Protein AF-A0A354TLU5-F1 (afdb_monomer)

Radius of gyration: 13.96 Å; Cα contacts (8 Å, |Δi|>4): 279; chains: 1; bounding box: 37×28×37 Å

Mean predicted aligned error: 3.81 Å

Solvent-accessible surface area (backbone atoms only — not comparable to full-atom values): 6042 Å² total; per-residue (Å²): 123,53,45,31,26,26,64,89,59,75,46,55,40,31,42,37,34,44,73,76,38,90,97,52,32,35,37,38,37,40,37,42,96,88,44,57,30,45,27,46,35,32,64,39,88,87,79,66,48,35,35,39,45,30,44,36,82,77,60,28,35,38,41,39,40,49,42,73,81,43,87,72,33,40,32,35,50,35,35,35,32,43,66,88,66,54,72,48,80,44,48,37,35,44,27,73,48,76,92,65,25,35,41,41,34,43,82,96,45,76,42,56,26,35,62,110

Foldseek 3Di:
DAKKAFPVVRRLWIWGWDDPDVQAWIWIWTHHPQGIKIKIWGQDPPPRWTKIWIAGPLGKIWIFTWDQVPPQGIKTWTWIADSVRDIDIKIWGWGADPPQW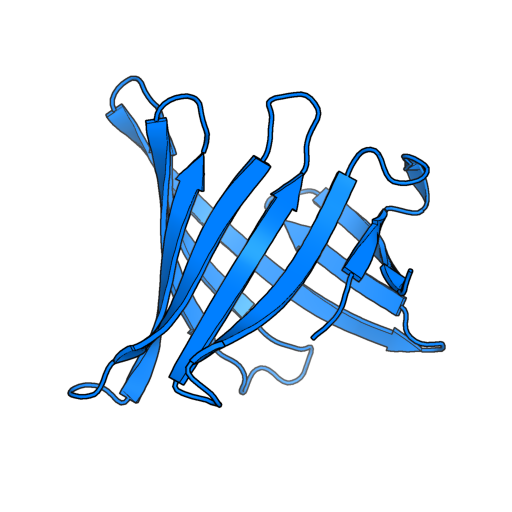TFIDIDPDTTIIHGD

Nearest PDB structures (foldseek):
  7sfp-assembly1_A  TM=7.696E-01  e=6.663E-02  Streptomyces ossamyceticus
  1yqf-assembly1_B  TM=5.456E-01  e=2.861E+00  Leishmania major

Sequence (116 aa):
LGDWVDVSTRGEFQVSLSWKIKNQLLEMSFSEQAGATIASININPSSGEIVHAGINPIGASITGTWDFAVEEGPKFDGKFISPEGVEGKLSIQMVPQENDALLFKIAQSNISMIRK

Structure (mmCIF, N/CA/C/O backbone):
data_AF-A0A354TLU5-F1
#
_entry.id   AF-A0A354TLU5-F1
#
loop_
_atom_site.group_PDB
_atom_site.id
_atom_site.type_symbol
_atom_site.label_atom_id
_atom_site.label_alt_id
_atom_site.label_comp_id
_atom_site.label_asym_id
_atom_site.label_entity_id
_atom_site.label_seq_id
_atom_site.pdbx_PDB_ins_code
_atom_site.Cartn_x
_atom_site.Cartn_y
_atom_site.Cartn_z
_atom_site.occupancy
_atom_site.B_iso_or_equiv
_atom_site.auth_seq_id
_atom_site.auth_comp_id
_atom_site.auth_asym_id
_atom_site.auth_atom_id
_atom_site.pdbx_PDB_model_num
ATOM 1 N N . LEU A 1 1 ? -6.142 -8.222 3.853 1.00 86.81 1 LEU A N 1
ATOM 2 C CA . LEU A 1 1 ? -5.130 -9.306 3.902 1.00 86.81 1 LEU A CA 1
ATOM 3 C C . LEU A 1 1 ? -5.389 -10.289 2.785 1.00 86.81 1 LEU A C 1
ATOM 5 O O . LEU A 1 1 ? -6.559 -10.535 2.498 1.00 86.81 1 LEU A O 1
ATOM 9 N N . GLY A 1 2 ? -4.336 -10.865 2.225 1.00 90.75 2 GLY A N 1
ATOM 10 C CA . GLY A 1 2 ? -4.403 -11.784 1.094 1.00 90.75 2 GLY A CA 1
ATOM 11 C C . GLY A 1 2 ? -3.811 -11.179 -0.168 1.00 90.75 2 GLY A C 1
ATOM 12 O O . GLY A 1 2 ? -3.312 -10.047 -0.145 1.00 90.75 2 GLY A O 1
ATOM 13 N N . ASP A 1 3 ? -3.903 -11.957 -1.236 1.00 92.69 3 ASP A N 1
ATOM 14 C CA . ASP A 1 3 ? -3.264 -11.675 -2.510 1.00 92.69 3 ASP A CA 1
ATOM 15 C C . ASP A 1 3 ? -4.310 -11.199 -3.514 1.00 92.69 3 ASP A C 1
ATOM 17 O O . ASP A 1 3 ? -5.422 -11.726 -3.595 1.00 92.69 3 ASP A O 1
ATOM 21 N N . TRP A 1 4 ? -3.938 -10.179 -4.269 1.00 93.00 4 TRP A N 1
ATOM 22 C CA . TRP A 1 4 ? -4.784 -9.504 -5.235 1.00 93.00 4 TRP A CA 1
ATOM 23 C C . TRP A 1 4 ? -4.040 -9.454 -6.556 1.00 93.00 4 TRP A C 1
ATOM 25 O O . TRP A 1 4 ? -2.863 -9.092 -6.592 1.00 93.00 4 TRP A O 1
ATOM 35 N N . VAL A 1 5 ? -4.726 -9.789 -7.640 1.00 92.75 5 VAL A N 1
ATOM 36 C CA . VAL A 1 5 ? -4.150 -9.818 -8.985 1.00 92.75 5 VAL A CA 1
ATOM 37 C C . VAL A 1 5 ? -4.918 -8.883 -9.897 1.00 92.75 5 VAL A C 1
ATOM 39 O O . VAL A 1 5 ? -6.148 -8.832 -9.855 1.00 92.75 5 VAL A O 1
ATOM 42 N N . ASP A 1 6 ? -4.192 -8.146 -10.725 1.00 91.50 6 ASP A N 1
ATOM 43 C CA . ASP A 1 6 ? -4.801 -7.338 -11.772 1.00 91.50 6 ASP A CA 1
ATOM 44 C C . ASP A 1 6 ? -5.405 -8.243 -12.851 1.00 91.50 6 ASP A C 1
ATOM 46 O O . ASP A 1 6 ? -4.744 -9.122 -13.420 1.00 91.50 6 ASP A O 1
ATOM 50 N N . VAL A 1 7 ? -6.682 -8.003 -13.139 1.00 87.38 7 VAL A N 1
ATOM 51 C CA . VAL A 1 7 ? -7.456 -8.741 -14.139 1.00 87.38 7 VAL A CA 1
ATOM 52 C C . VAL A 1 7 ? -6.891 -8.520 -15.542 1.00 87.38 7 VAL A C 1
ATOM 54 O O . VAL A 1 7 ? -6.866 -9.450 -16.352 1.00 87.38 7 VAL A O 1
ATOM 57 N N . SER A 1 8 ? -6.431 -7.303 -15.838 1.00 86.62 8 SER A N 1
ATOM 58 C CA . SER A 1 8 ? -6.011 -6.906 -17.184 1.00 86.62 8 SER A CA 1
ATOM 59 C C . SER A 1 8 ? -4.676 -7.529 -17.587 1.00 86.62 8 SER A C 1
ATOM 61 O O . SER A 1 8 ? -4.507 -7.944 -18.734 1.00 86.62 8 SER A O 1
ATOM 63 N N . THR A 1 9 ? -3.766 -7.687 -16.626 1.00 83.62 9 THR A N 1
ATOM 64 C CA . THR A 1 9 ? -2.445 -8.287 -16.838 1.00 83.62 9 THR A CA 1
ATOM 65 C C . THR A 1 9 ? -2.381 -9.769 -16.477 1.00 83.62 9 THR A C 1
ATOM 67 O O . THR A 1 9 ? -1.309 -10.363 -16.513 1.00 83.62 9 THR A O 1
ATOM 70 N N . ARG A 1 10 ? -3.512 -10.402 -16.125 1.00 77.50 10 ARG A N 1
ATOM 71 C CA . ARG A 1 10 ? -3.569 -11.816 -15.695 1.00 77.50 10 ARG A CA 1
ATOM 72 C C . ARG A 1 10 ? -2.569 -12.135 -14.572 1.00 77.50 10 ARG A C 1
ATOM 74 O O . ARG A 1 10 ? -2.032 -13.241 -14.508 1.00 77.50 10 ARG A O 1
ATOM 81 N N . GLY A 1 11 ? -2.339 -11.167 -13.684 1.00 76.12 11 GLY A N 1
ATOM 82 C CA . GLY A 1 11 ? -1.430 -11.297 -12.550 1.00 76.12 11 GLY A CA 1
ATOM 83 C C . GLY A 1 11 ? 0.035 -10.948 -12.814 1.00 76.12 11 GLY A C 1
ATOM 84 O O . GLY A 1 11 ? 0.865 -11.328 -11.993 1.00 76.12 11 GLY A O 1
ATOM 85 N N . GLU A 1 12 ? 0.400 -10.228 -13.882 1.00 82.69 12 GLU A N 1
ATOM 86 C CA . GLU A 1 12 ? 1.738 -9.600 -13.915 1.00 82.69 12 GLU A CA 1
ATOM 87 C C . GLU A 1 12 ? 1.866 -8.512 -12.843 1.00 82.69 12 GLU A C 1
ATOM 89 O O . GLU A 1 12 ? 2.929 -8.379 -12.240 1.00 82.69 12 GLU A O 1
ATOM 94 N N . PHE A 1 13 ? 0.776 -7.789 -12.562 1.00 87.50 13 PHE A N 1
ATOM 95 C CA . PHE A 1 13 ? 0.676 -6.919 -11.395 1.00 87.50 13 PHE A CA 1
ATOM 96 C C . PHE A 1 13 ? -0.055 -7.632 -10.252 1.00 87.50 13 PHE A C 1
ATOM 98 O O . PHE A 1 13 ? -1.200 -8.078 -10.400 1.00 87.50 13 PHE A O 1
ATOM 105 N N . GLN A 1 14 ? 0.610 -7.740 -9.100 1.00 90.94 14 GLN A N 1
ATOM 106 C CA . GLN A 1 14 ? 0.045 -8.359 -7.899 1.00 90.94 14 GLN A CA 1
ATOM 107 C C . GLN A 1 14 ? 0.326 -7.519 -6.661 1.00 90.94 14 GLN A C 1
ATOM 109 O O . GLN A 1 14 ? 1.417 -6.972 -6.497 1.00 90.94 14 GLN A O 1
ATOM 114 N N . VAL A 1 15 ? -0.645 -7.492 -5.754 1.00 91.44 15 VAL A N 1
ATOM 115 C CA . VAL A 1 15 ? -0.528 -6.878 -4.433 1.00 91.44 15 VAL A CA 1
ATOM 116 C C . VAL A 1 15 ? -0.786 -7.942 -3.381 1.00 91.44 15 VAL A C 1
ATOM 118 O O . VAL A 1 15 ? -1.847 -8.558 -3.381 1.00 91.44 15 VAL A O 1
ATOM 121 N N . SER A 1 16 ? 0.150 -8.137 -2.456 1.00 93.12 16 SER A N 1
ATOM 122 C CA . SER A 1 16 ? -0.034 -9.060 -1.326 1.00 93.12 16 SER A CA 1
ATOM 123 C C . SER A 1 16 ? 0.016 -8.301 -0.007 1.00 93.12 16 SER A C 1
ATOM 125 O O . SER A 1 16 ? 0.858 -7.425 0.183 1.00 93.12 16 SER A O 1
ATOM 127 N N . LEU A 1 17 ? -0.888 -8.634 0.916 1.00 93.06 17 LEU A N 1
ATOM 128 C CA . LEU A 1 17 ? -0.996 -8.000 2.235 1.00 93.06 17 LEU A CA 1
ATOM 129 C C . LEU A 1 17 ? -0.978 -9.061 3.334 1.00 93.06 17 LEU A C 1
ATOM 131 O O . LEU A 1 17 ? -1.944 -9.820 3.471 1.00 93.06 17 LEU A O 1
ATOM 135 N N . SER A 1 18 ? 0.075 -9.079 4.151 1.00 94.06 18 SER A N 1
ATOM 136 C CA . SER A 1 18 ? 0.313 -10.131 5.148 1.00 94.06 18 SER A CA 1
ATOM 137 C C . SER A 1 18 ? 0.782 -9.583 6.494 1.00 94.06 18 SER A C 1
ATOM 139 O O . SER A 1 18 ? 1.761 -8.846 6.568 1.00 94.06 18 SER A O 1
ATOM 141 N N . TRP A 1 19 ? 0.128 -9.982 7.589 1.00 94.44 19 TRP A N 1
ATOM 142 C CA . TRP A 1 19 ? 0.634 -9.683 8.933 1.00 94.44 19 TRP A CA 1
ATOM 143 C C . TRP A 1 19 ? 1.954 -10.417 9.174 1.00 94.44 19 TRP A C 1
ATOM 145 O O . TRP A 1 19 ? 2.012 -11.640 9.054 1.00 94.44 19 TRP A O 1
ATOM 155 N N . LYS A 1 20 ? 2.995 -9.685 9.573 1.00 92.62 20 LYS A N 1
ATOM 156 C CA . LYS A 1 20 ? 4.270 -10.264 10.031 1.00 92.62 20 LYS A CA 1
ATOM 157 C C . LYS A 1 20 ? 4.374 -10.280 11.545 1.00 92.62 20 LYS A C 1
ATOM 159 O O . LYS A 1 20 ? 4.841 -11.255 12.123 1.00 92.62 20 LYS A O 1
ATOM 164 N N . ILE A 1 21 ? 3.871 -9.228 12.186 1.00 88.56 21 ILE A N 1
ATOM 165 C CA . ILE A 1 21 ? 3.716 -9.146 13.638 1.00 88.56 21 ILE A CA 1
ATOM 166 C C . ILE A 1 21 ? 2.243 -8.859 13.895 1.00 88.56 21 ILE A C 1
ATOM 168 O O . ILE A 1 21 ? 1.717 -7.860 13.405 1.00 88.56 21 ILE A O 1
ATOM 172 N N . LYS A 1 22 ? 1.570 -9.770 14.608 1.00 86.81 22 LYS A N 1
ATOM 173 C CA . LYS A 1 22 ? 0.110 -9.778 14.798 1.00 86.81 22 LYS A CA 1
ATOM 174 C C . LYS A 1 22 ? -0.415 -8.382 15.160 1.00 86.81 22 LYS A C 1
ATOM 176 O O . LYS A 1 22 ? -0.129 -7.891 16.246 1.00 86.81 22 LYS A O 1
ATOM 181 N N . ASN A 1 23 ? -1.186 -7.779 14.251 1.00 81.19 23 ASN A N 1
ATOM 182 C CA . ASN A 1 23 ? -1.814 -6.455 14.373 1.00 81.19 23 ASN A CA 1
ATOM 183 C C . ASN A 1 23 ? -0.858 -5.267 14.594 1.00 81.19 23 ASN A C 1
ATOM 185 O O . ASN A 1 23 ? -1.311 -4.184 14.950 1.00 81.19 23 ASN A O 1
ATOM 189 N N . GLN A 1 24 ? 0.448 -5.453 14.406 1.00 85.44 24 GLN A N 1
ATOM 190 C CA . GLN A 1 24 ? 1.457 -4.412 14.632 1.00 85.44 24 GLN A CA 1
ATOM 191 C C . GLN A 1 24 ? 2.219 -4.060 13.360 1.00 85.44 24 GLN A C 1
ATOM 193 O O . GLN A 1 24 ? 2.525 -2.893 13.134 1.00 85.44 24 GLN A O 1
ATOM 198 N N . LEU A 1 25 ? 2.514 -5.064 12.532 1.00 91.00 25 LEU A N 1
ATOM 199 C CA . LEU A 1 25 ? 3.253 -4.883 11.292 1.00 91.00 25 LEU A CA 1
ATOM 200 C C . LEU A 1 25 ? 2.588 -5.661 10.170 1.00 91.00 25 LEU A C 1
ATOM 202 O O . LEU A 1 25 ? 2.600 -6.900 10.158 1.00 91.00 25 LEU A O 1
ATOM 206 N N . LEU A 1 26 ? 2.044 -4.913 9.224 1.00 95.06 26 LEU A N 1
ATOM 207 C CA . LEU A 1 26 ? 1.546 -5.417 7.961 1.00 95.06 26 LEU A CA 1
ATOM 208 C C . LEU A 1 26 ? 2.643 -5.238 6.911 1.00 95.06 26 LEU A C 1
ATOM 210 O O . LEU A 1 26 ? 3.132 -4.133 6.702 1.00 95.06 26 LEU A O 1
ATOM 214 N N . GLU A 1 27 ? 3.035 -6.322 6.255 1.00 95.81 27 GLU A N 1
ATOM 215 C CA . GLU A 1 27 ? 3.848 -6.247 5.046 1.00 95.81 27 GLU A CA 1
ATOM 216 C C . GLU A 1 27 ? 2.923 -6.116 3.840 1.00 95.81 27 GLU A C 1
ATOM 218 O O . GLU A 1 27 ? 1.932 -6.847 3.715 1.00 95.81 27 GLU A O 1
ATOM 223 N N . MET A 1 28 ? 3.273 -5.193 2.958 1.00 93.19 28 MET A N 1
ATOM 224 C CA . MET A 1 28 ? 2.701 -5.058 1.633 1.00 93.19 28 MET A CA 1
ATOM 225 C C . MET A 1 28 ? 3.785 -5.367 0.606 1.00 93.19 28 MET A C 1
ATOM 227 O O . MET A 1 28 ? 4.884 -4.823 0.694 1.00 93.19 28 MET A O 1
ATOM 231 N N . SER A 1 29 ? 3.480 -6.209 -0.376 1.00 91.94 29 SER A N 1
ATOM 232 C CA . SER A 1 29 ? 4.350 -6.407 -1.534 1.00 91.94 29 SER A CA 1
ATOM 233 C C . SER A 1 29 ? 3.630 -6.055 -2.828 1.00 91.94 29 SER A C 1
ATOM 235 O O . SER A 1 29 ? 2.461 -6.401 -3.011 1.00 91.94 29 SER A O 1
ATOM 237 N N . PHE A 1 30 ? 4.342 -5.368 -3.718 1.00 87.00 30 PHE A N 1
ATOM 238 C CA . PHE A 1 30 ? 3.932 -5.111 -5.096 1.00 87.00 30 PHE A CA 1
ATOM 239 C C . PHE A 1 30 ? 4.848 -5.908 -6.001 1.00 87.00 30 PHE A C 1
ATOM 241 O O . PHE A 1 30 ? 6.058 -5.715 -5.936 1.00 87.00 30 PHE A O 1
ATOM 248 N N . SER A 1 31 ? 4.302 -6.796 -6.820 1.00 84.25 31 SER A N 1
ATOM 249 C CA . SER A 1 31 ? 5.083 -7.469 -7.859 1.00 84.25 31 SER A CA 1
ATOM 250 C C . SER A 1 31 ? 4.774 -6.841 -9.206 1.00 84.25 31 SER A C 1
ATOM 252 O O . SER A 1 31 ? 3.609 -6.755 -9.589 1.00 84.25 31 SER A O 1
ATOM 254 N N . GLU A 1 32 ? 5.830 -6.416 -9.893 1.00 76.06 32 GLU A N 1
ATOM 255 C CA . GLU A 1 32 ? 5.814 -5.868 -11.248 1.00 76.06 32 GLU A CA 1
ATOM 256 C C . GLU A 1 32 ? 6.931 -6.538 -12.066 1.00 76.06 32 GLU A C 1
ATOM 258 O O . GLU A 1 32 ? 7.790 -7.225 -11.504 1.00 76.06 32 GLU A O 1
ATOM 263 N N . GLN A 1 33 ? 6.995 -6.300 -13.382 1.00 67.75 33 GLN A N 1
ATOM 264 C CA . GLN A 1 33 ? 8.079 -6.839 -14.225 1.00 67.75 33 GLN A CA 1
ATOM 265 C C . GLN A 1 33 ? 9.486 -6.435 -13.740 1.00 67.75 33 GLN A C 1
ATOM 267 O O . GLN A 1 33 ? 10.443 -7.180 -13.937 1.00 67.75 33 GLN A O 1
ATOM 272 N N . ALA A 1 34 ? 9.614 -5.285 -13.070 1.00 65.25 34 ALA A N 1
ATOM 273 C CA . ALA A 1 34 ? 10.873 -4.789 -12.510 1.00 65.25 34 ALA A CA 1
ATOM 274 C C . ALA A 1 34 ? 11.289 -5.467 -11.184 1.00 65.25 34 ALA A C 1
ATOM 276 O O . ALA A 1 34 ? 12.347 -5.152 -10.635 1.00 65.25 34 ALA A O 1
ATOM 277 N N . GLY A 1 35 ? 10.481 -6.397 -10.666 1.00 76.75 35 GLY A N 1
ATOM 278 C CA . GLY A 1 35 ? 10.693 -7.081 -9.394 1.00 76.75 35 GLY A CA 1
ATOM 279 C C . GLY A 1 35 ? 9.728 -6.624 -8.300 1.00 76.75 35 GLY A C 1
ATOM 280 O O . GLY A 1 35 ? 8.825 -5.821 -8.530 1.00 76.75 35 GLY A O 1
ATOM 281 N N . ALA A 1 36 ? 9.896 -7.182 -7.099 1.00 84.12 36 ALA A N 1
ATOM 282 C CA . ALA A 1 36 ? 8.970 -6.950 -6.000 1.00 84.12 36 ALA A CA 1
ATOM 283 C C . ALA A 1 36 ? 9.390 -5.757 -5.127 1.00 84.12 36 ALA A C 1
ATOM 285 O O . ALA A 1 36 ? 10.465 -5.772 -4.527 1.00 84.12 36 ALA A O 1
ATOM 286 N N . THR A 1 37 ? 8.522 -4.755 -5.004 1.00 88.81 37 THR A N 1
ATOM 287 C CA . THR A 1 37 ? 8.615 -3.736 -3.950 1.00 88.81 37 THR A CA 1
ATOM 288 C C . THR A 1 37 ? 8.080 -4.325 -2.656 1.00 88.81 37 THR A C 1
ATOM 290 O O . THR A 1 37 ? 7.009 -4.933 -2.656 1.00 88.81 37 THR A O 1
ATOM 293 N N . ILE A 1 38 ? 8.793 -4.126 -1.549 1.00 93.31 38 ILE A N 1
ATOM 294 C CA . ILE A 1 38 ? 8.353 -4.543 -0.213 1.00 93.31 38 ILE A CA 1
ATOM 295 C C . ILE A 1 38 ? 8.176 -3.296 0.642 1.00 93.31 38 ILE A C 1
ATOM 297 O O . ILE A 1 38 ? 9.025 -2.404 0.635 1.00 93.31 38 ILE A O 1
ATOM 301 N N . ALA A 1 39 ? 7.080 -3.249 1.391 1.00 95.00 39 ALA A N 1
ATOM 302 C CA . ALA A 1 39 ? 6.757 -2.165 2.296 1.00 95.00 39 ALA A CA 1
ATOM 303 C C . ALA A 1 39 ? 6.272 -2.667 3.656 1.00 95.00 39 ALA A C 1
ATOM 305 O O . ALA A 1 39 ? 5.536 -3.649 3.761 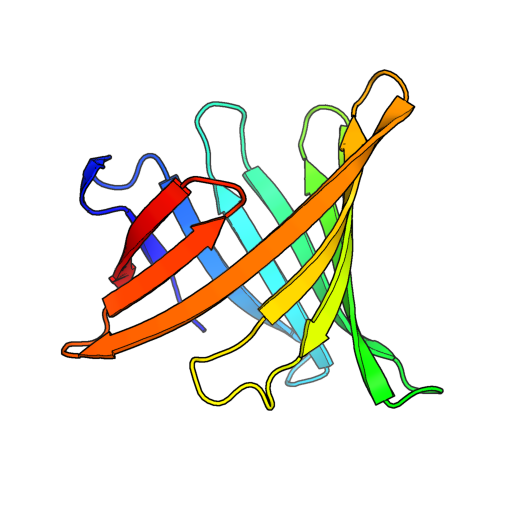1.00 95.00 39 ALA A O 1
ATOM 306 N N . SER A 1 40 ? 6.652 -1.942 4.701 1.00 96.88 40 SER A N 1
ATOM 307 C CA . SER A 1 40 ? 6.095 -2.048 6.043 1.00 96.88 40 SER A CA 1
ATOM 308 C C . SER A 1 40 ? 5.000 -1.011 6.245 1.00 96.88 40 SER A C 1
ATOM 310 O O . SER A 1 40 ? 5.203 0.169 5.952 1.00 96.88 40 SER A O 1
ATOM 312 N N . ILE A 1 41 ? 3.880 -1.448 6.813 1.00 96.69 41 ILE A N 1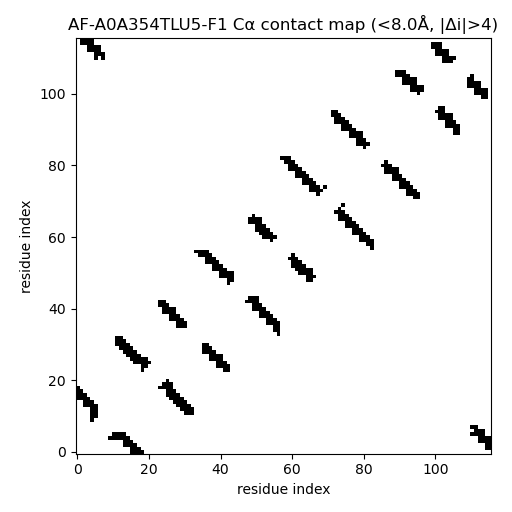
ATOM 313 C CA . ILE A 1 41 ? 2.797 -0.599 7.298 1.00 96.69 41 ILE A CA 1
ATOM 314 C C . ILE A 1 41 ? 2.603 -0.880 8.789 1.00 96.69 41 ILE A C 1
ATOM 316 O O . ILE A 1 41 ? 2.356 -2.021 9.194 1.00 96.69 41 ILE A O 1
ATOM 320 N N . ASN A 1 42 ? 2.714 0.155 9.615 1.00 95.69 42 ASN A N 1
ATOM 321 C CA . ASN A 1 42 ? 2.591 0.054 11.068 1.00 95.69 42 ASN A CA 1
ATOM 322 C C . ASN A 1 42 ? 1.977 1.326 11.658 1.00 95.69 42 ASN A C 1
ATOM 324 O O . ASN A 1 42 ? 1.950 2.371 11.018 1.00 95.69 42 ASN A O 1
ATOM 328 N N . ILE A 1 43 ? 1.506 1.246 12.899 1.00 94.81 43 ILE A N 1
ATOM 329 C CA . ILE A 1 43 ? 1.041 2.423 13.640 1.00 94.81 43 ILE A CA 1
ATOM 330 C C . ILE A 1 43 ? 2.256 3.075 14.306 1.00 94.81 43 ILE A C 1
ATOM 332 O O . ILE A 1 43 ? 3.044 2.395 14.968 1.00 94.81 43 ILE A O 1
ATOM 336 N N . ASN A 1 44 ? 2.430 4.380 14.127 1.00 93.00 44 ASN A N 1
ATOM 337 C CA . ASN A 1 44 ? 3.392 5.166 14.881 1.00 93.00 44 ASN A CA 1
ATOM 338 C C . ASN A 1 44 ? 2.896 5.278 16.335 1.00 93.00 44 ASN A C 1
ATOM 340 O O . ASN A 1 44 ? 1.817 5.822 16.563 1.00 93.00 44 ASN A O 1
ATOM 344 N N . PRO A 1 45 ? 3.649 4.792 17.336 1.00 90.38 45 PRO A N 1
ATOM 345 C CA . PRO A 1 45 ? 3.176 4.760 18.717 1.00 90.38 45 PRO A CA 1
ATOM 346 C C . PRO A 1 45 ? 3.055 6.145 19.366 1.00 90.38 45 PRO A C 1
ATOM 348 O O . PRO A 1 45 ? 2.359 6.265 20.370 1.00 90.38 45 PRO A O 1
ATOM 351 N N . SER A 1 46 ? 3.729 7.177 18.842 1.00 95.31 46 SER A N 1
ATOM 352 C CA . SER A 1 46 ? 3.655 8.530 19.407 1.00 95.31 46 SER A CA 1
ATOM 353 C C . SER A 1 46 ? 2.509 9.352 18.822 1.00 95.31 46 SER A C 1
ATOM 355 O O . SER A 1 46 ? 1.857 10.078 19.568 1.00 95.31 46 SER A O 1
ATOM 357 N N . SER A 1 47 ? 2.259 9.241 17.513 1.00 95.25 47 SER A N 1
ATOM 358 C CA . SER A 1 47 ? 1.222 10.018 16.817 1.00 95.25 47 SER A CA 1
ATOM 359 C C . SER A 1 47 ? -0.078 9.250 16.579 1.00 95.25 47 SER A C 1
ATOM 361 O O . SER A 1 47 ? -1.118 9.866 16.373 1.00 95.25 47 SER A O 1
ATOM 363 N N . GLY A 1 48 ? -0.043 7.916 16.600 1.00 93.38 48 GLY A N 1
ATOM 364 C CA . GLY A 1 48 ? -1.163 7.062 16.199 1.00 93.38 48 GLY A CA 1
ATOM 365 C C . GLY A 1 48 ? -1.359 6.95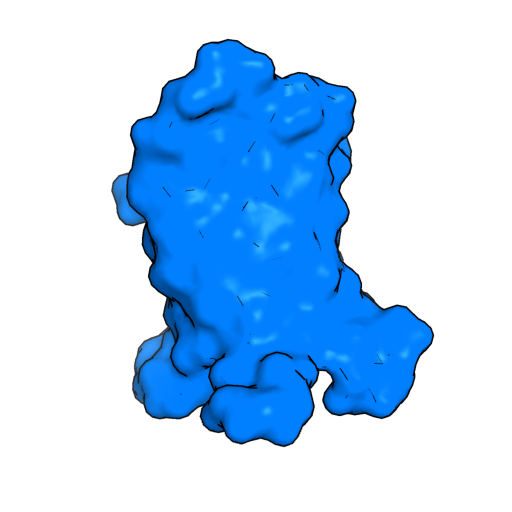8 14.681 1.00 93.38 48 GLY A C 1
ATOM 366 O O . GLY A 1 48 ? -2.251 6.241 14.236 1.00 93.38 48 GLY A O 1
ATOM 367 N N . GLU A 1 49 ? -0.535 7.635 13.878 1.00 96.06 49 GLU A N 1
ATOM 368 C CA . GLU A 1 49 ? -0.628 7.598 12.416 1.00 96.06 49 GLU A CA 1
ATOM 369 C C . GLU A 1 49 ? -0.241 6.226 11.867 1.00 96.06 49 GLU A C 1
ATOM 371 O O . GLU A 1 49 ? 0.689 5.585 12.357 1.00 96.06 49 GLU A O 1
ATOM 376 N N . ILE A 1 50 ? -0.905 5.788 10.799 1.00 96.81 50 ILE A N 1
ATOM 377 C CA . ILE A 1 50 ? -0.535 4.555 10.106 1.00 96.81 50 ILE A CA 1
ATOM 378 C C . ILE A 1 50 ? 0.508 4.908 9.049 1.00 96.81 50 ILE A C 1
ATOM 380 O O . ILE A 1 50 ? 0.192 5.497 8.020 1.00 96.81 50 ILE A O 1
ATOM 384 N N . VAL A 1 51 ? 1.765 4.579 9.315 1.00 97.31 51 VAL A N 1
ATOM 385 C CA . VAL A 1 51 ? 2.910 4.935 8.474 1.00 97.31 51 VAL A CA 1
ATOM 386 C C . VAL A 1 51 ? 3.247 3.816 7.496 1.00 97.31 51 VAL A C 1
ATOM 388 O O . VAL A 1 51 ? 3.061 2.637 7.792 1.00 97.31 51 VAL A O 1
ATOM 391 N N . HIS A 1 52 ? 3.757 4.198 6.330 1.00 97.25 52 HIS A N 1
ATOM 392 C CA . HIS A 1 52 ? 4.238 3.318 5.270 1.00 97.25 52 HIS A CA 1
ATOM 393 C C . HIS A 1 52 ? 5.702 3.647 4.979 1.00 97.25 52 HIS A C 1
ATOM 395 O O . HIS A 1 52 ? 6.046 4.813 4.764 1.00 97.25 52 HIS A O 1
ATOM 401 N N . ALA A 1 53 ? 6.541 2.619 4.884 1.00 96.88 53 ALA A N 1
ATOM 402 C CA . ALA A 1 53 ? 7.881 2.720 4.315 1.00 96.88 53 ALA A CA 1
ATOM 403 C C . ALA A 1 53 ? 8.148 1.515 3.410 1.00 96.88 53 ALA A C 1
ATOM 405 O O . ALA A 1 53 ? 7.972 0.379 3.841 1.00 96.88 53 ALA A O 1
ATOM 406 N N . GLY A 1 54 ? 8.566 1.757 2.171 1.00 95.25 54 GLY A N 1
ATOM 407 C CA . GLY A 1 54 ? 8.830 0.711 1.192 1.00 95.25 54 GLY A CA 1
ATOM 408 C C . GLY A 1 54 ? 10.039 1.000 0.322 1.00 95.25 54 GLY A C 1
ATOM 409 O O . GLY A 1 54 ? 10.438 2.152 0.150 1.00 95.25 54 GLY A O 1
ATOM 410 N N . ILE A 1 55 ? 10.622 -0.065 -0.217 1.00 93.69 55 ILE A N 1
ATOM 411 C CA . ILE A 1 55 ? 11.775 -0.019 -1.113 1.00 93.69 55 ILE A CA 1
ATOM 412 C C . ILE A 1 55 ? 11.617 -1.066 -2.214 1.00 93.69 55 ILE A C 1
ATOM 414 O O . ILE A 1 55 ? 11.100 -2.163 -1.979 1.00 93.69 55 ILE A O 1
ATOM 418 N N . ASN A 1 56 ? 12.049 -0.720 -3.421 1.00 91.31 56 ASN A N 1
ATOM 419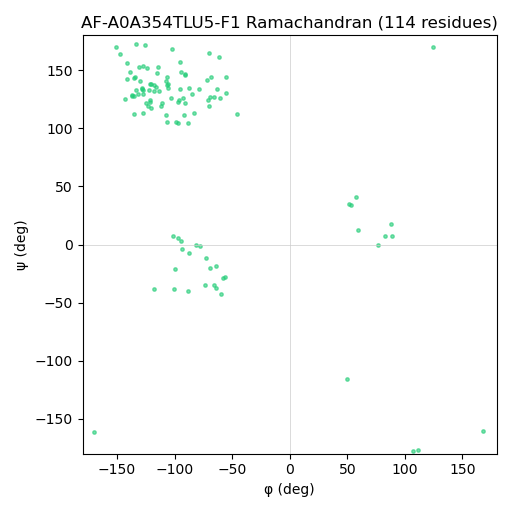 C CA . ASN A 1 56 ? 12.086 -1.639 -4.549 1.00 91.31 56 ASN A CA 1
ATOM 420 C C . ASN A 1 56 ? 13.518 -2.159 -4.810 1.00 91.31 56 ASN A C 1
ATOM 422 O O . ASN A 1 56 ? 14.485 -1.623 -4.260 1.00 91.31 56 ASN A O 1
ATOM 426 N N . PRO A 1 57 ? 13.694 -3.191 -5.657 1.00 90.06 57 PRO A N 1
ATOM 427 C CA . PRO A 1 57 ? 15.001 -3.822 -5.867 1.00 90.06 57 PRO A CA 1
ATOM 428 C C . PRO A 1 57 ? 16.068 -2.911 -6.488 1.00 90.06 57 PRO A C 1
ATOM 430 O O . PRO A 1 57 ? 17.253 -3.214 -6.390 1.00 90.06 57 PRO A O 1
ATOM 433 N N . ILE A 1 58 ? 15.662 -1.806 -7.120 1.00 91.50 58 ILE A N 1
ATOM 434 C CA . ILE A 1 58 ? 16.574 -0.836 -7.742 1.00 91.50 58 ILE A CA 1
ATOM 435 C C . ILE A 1 58 ? 16.917 0.337 -6.811 1.00 91.50 58 ILE A C 1
ATOM 437 O O . ILE A 1 58 ? 17.635 1.244 -7.217 1.00 91.50 58 ILE A O 1
ATOM 441 N N . GLY A 1 59 ? 16.432 0.325 -5.565 1.00 90.38 59 GLY A N 1
ATOM 442 C CA . GLY A 1 59 ? 16.749 1.337 -4.5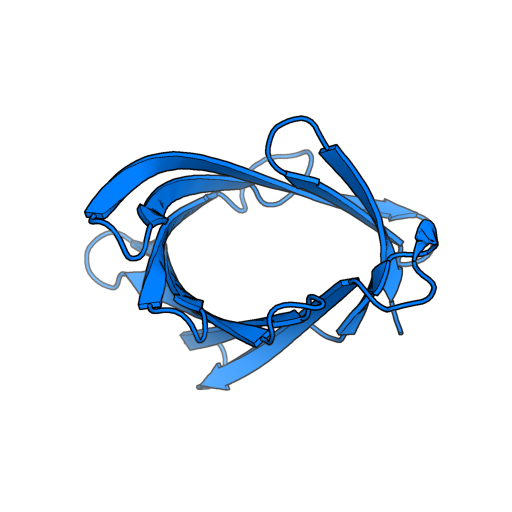55 1.00 90.38 59 GLY A CA 1
ATOM 443 C C . GLY A 1 59 ? 15.823 2.553 -4.545 1.00 90.38 59 GLY A C 1
ATOM 444 O O . GLY A 1 59 ? 16.079 3.494 -3.795 1.00 90.38 59 GLY A O 1
ATOM 445 N N . ALA A 1 60 ? 14.733 2.545 -5.318 1.00 93.00 60 ALA A N 1
ATOM 446 C CA . ALA A 1 60 ? 13.686 3.548 -5.170 1.00 93.00 60 ALA A CA 1
ATOM 447 C C . ALA A 1 60 ? 12.903 3.288 -3.877 1.00 93.00 60 ALA A C 1
ATOM 449 O O . ALA A 1 60 ? 12.620 2.137 -3.538 1.00 93.00 60 ALA A O 1
ATOM 450 N N . SER A 1 61 ? 12.522 4.348 -3.170 1.00 95.06 61 SER A N 1
ATOM 451 C CA . SER A 1 61 ? 11.800 4.250 -1.898 1.00 95.06 61 SER A CA 1
ATOM 452 C C . SER A 1 61 ? 10.489 5.020 -1.918 1.00 95.06 61 SER A C 1
ATOM 454 O O . SER A 1 61 ? 10.347 6.008 -2.635 1.00 95.06 61 SER A O 1
ATOM 456 N N . ILE A 1 62 ? 9.527 4.562 -1.120 1.00 94.88 62 ILE A N 1
ATOM 457 C CA . ILE A 1 62 ? 8.222 5.195 -0.918 1.00 94.88 62 ILE A CA 1
ATOM 458 C C . ILE A 1 62 ? 8.003 5.362 0.582 1.00 94.88 62 ILE A C 1
ATOM 460 O O . ILE A 1 62 ? 8.211 4.431 1.358 1.00 94.88 62 ILE A O 1
ATOM 464 N N . THR A 1 63 ? 7.569 6.548 0.999 1.00 97.31 63 THR A N 1
ATOM 465 C CA . THR A 1 63 ? 7.214 6.836 2.396 1.00 97.31 63 THR A CA 1
ATOM 466 C C . THR A 1 63 ? 5.956 7.685 2.462 1.00 97.31 63 THR A C 1
ATOM 468 O O . THR A 1 63 ? 5.715 8.506 1.577 1.00 97.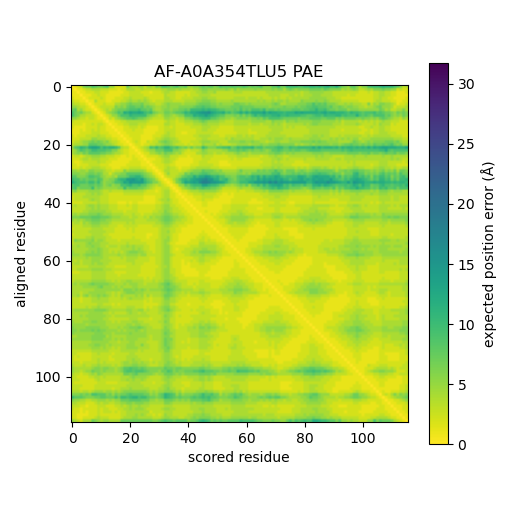31 63 THR A O 1
ATOM 471 N N . GLY A 1 64 ? 5.155 7.513 3.507 1.00 97.62 64 GLY A N 1
ATOM 472 C CA . GLY A 1 64 ? 3.962 8.329 3.723 1.00 97.62 64 GLY A CA 1
ATOM 473 C C . GLY A 1 64 ? 3.055 7.756 4.797 1.00 97.62 64 GLY A C 1
ATOM 474 O O . GLY A 1 64 ? 3.486 6.939 5.616 1.00 97.62 64 GLY A O 1
ATOM 475 N N . THR A 1 65 ? 1.799 8.176 4.778 1.00 98.06 65 THR A N 1
ATOM 476 C CA . THR A 1 65 ? 0.787 7.752 5.746 1.00 98.06 65 THR A CA 1
ATOM 477 C C . THR A 1 65 ? -0.456 7.236 5.044 1.00 98.06 65 THR A C 1
ATOM 479 O O . THR A 1 65 ? -0.750 7.593 3.903 1.00 98.06 65 THR A O 1
ATOM 482 N N . TRP A 1 66 ? -1.171 6.361 5.739 1.00 97.69 66 TRP A N 1
ATOM 483 C CA . TRP A 1 66 ? -2.477 5.871 5.344 1.00 97.69 66 TRP A CA 1
ATOM 484 C C . TRP A 1 66 ? -3.565 6.488 6.215 1.00 97.69 66 TRP A C 1
ATOM 486 O O . TRP A 1 66 ? -3.455 6.505 7.442 1.00 97.69 66 TRP A O 1
ATOM 496 N N . ASP A 1 67 ? -4.653 6.886 5.574 1.00 96.88 67 ASP A N 1
ATOM 497 C CA . ASP A 1 67 ? -5.930 7.184 6.196 1.00 96.88 67 ASP A CA 1
ATOM 498 C C . ASP A 1 67 ? -6.921 6.064 5.857 1.00 96.88 67 ASP A C 1
ATOM 500 O O . ASP A 1 67 ? -7.315 5.870 4.705 1.00 96.88 67 ASP A O 1
ATOM 504 N N . PHE A 1 68 ? -7.294 5.294 6.876 1.00 92.56 68 PHE A N 1
ATOM 505 C CA . PHE A 1 68 ? -8.267 4.205 6.767 1.00 92.56 68 PHE A CA 1
ATOM 506 C C . PHE A 1 68 ? -9.695 4.655 7.102 1.00 92.56 68 PHE A C 1
ATOM 508 O O . PHE A 1 68 ? -10.612 3.843 7.000 1.00 92.56 68 PHE A O 1
ATOM 515 N N . ALA A 1 69 ? -9.892 5.911 7.516 1.00 93.88 69 ALA A N 1
ATOM 516 C CA . ALA A 1 69 ? -11.202 6.470 7.842 1.00 93.88 69 ALA A CA 1
ATOM 517 C C . ALA A 1 69 ? -11.923 7.064 6.620 1.00 93.88 69 ALA A C 1
ATOM 519 O O . ALA A 1 69 ? -13.092 7.430 6.725 1.00 93.88 69 ALA A O 1
ATOM 520 N N . VAL A 1 70 ? -11.246 7.150 5.471 1.00 95.94 70 VAL A N 1
ATOM 521 C CA . VAL A 1 70 ? -11.838 7.583 4.199 1.00 95.94 70 VAL A CA 1
ATOM 522 C C . VAL A 1 70 ? -12.974 6.637 3.799 1.00 95.94 70 VAL A C 1
ATOM 524 O O . VAL A 1 70 ? -12.770 5.426 3.708 1.00 95.94 70 VAL A O 1
ATOM 527 N N . GLU A 1 71 ? -14.161 7.195 3.542 1.00 95.06 71 GLU A N 1
ATOM 528 C CA . GLU A 1 71 ? -15.398 6.443 3.277 1.00 95.06 71 GLU A CA 1
ATOM 529 C C . GLU A 1 71 ? -15.273 5.523 2.058 1.00 95.06 71 GLU A C 1
ATOM 531 O O . GLU A 1 71 ? -15.677 4.362 2.108 1.00 95.06 71 GLU A O 1
ATOM 536 N N . GLU A 1 72 ? -14.655 6.002 0.977 1.00 94.69 72 GLU A N 1
ATOM 537 C CA . GLU A 1 72 ? -14.474 5.207 -0.240 1.00 94.69 72 GLU A CA 1
ATOM 538 C C . GLU A 1 72 ? -13.414 4.105 -0.086 1.00 94.69 72 GLU A C 1
ATOM 540 O O . GLU A 1 72 ? -13.293 3.237 -0.950 1.00 94.69 72 GLU A O 1
ATOM 545 N N . GLY A 1 73 ? -12.638 4.129 0.996 1.00 95.25 73 GLY A N 1
ATOM 546 C CA . GLY A 1 73 ? -11.624 3.134 1.316 1.00 95.25 73 GLY A CA 1
ATOM 547 C C . GLY A 1 73 ? -10.229 3.724 1.538 1.00 95.25 73 GLY A C 1
ATOM 548 O O . GLY A 1 73 ? -9.993 4.905 1.257 1.00 95.25 73 GLY A O 1
ATOM 549 N N . PRO A 1 74 ? -9.288 2.899 2.041 1.00 95.56 74 PRO A N 1
ATOM 550 C CA . PRO A 1 74 ? -7.996 3.363 2.528 1.00 95.56 74 PRO A CA 1
ATOM 55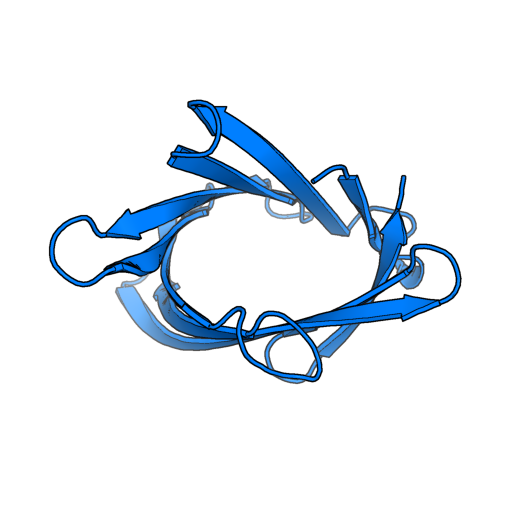1 C C . PRO A 1 74 ? -7.220 4.176 1.498 1.00 95.56 74 PRO A C 1
ATOM 553 O O . PRO A 1 74 ? -7.016 3.744 0.357 1.00 95.56 74 PRO A O 1
ATOM 556 N N . LYS A 1 75 ? -6.739 5.340 1.924 1.00 97.19 75 LYS A N 1
ATOM 557 C CA . LYS A 1 75 ? -5.978 6.261 1.088 1.00 97.19 75 LYS A CA 1
ATOM 558 C C . LYS A 1 75 ? -4.575 6.444 1.638 1.00 97.19 75 LYS A C 1
ATOM 560 O O . LYS A 1 75 ? -4.401 6.692 2.822 1.00 97.19 75 LYS A O 1
ATOM 565 N N . PHE A 1 76 ? -3.584 6.347 0.771 1.00 96.69 76 PHE A N 1
ATOM 566 C CA . PHE A 1 76 ? -2.201 6.679 1.059 1.00 96.69 76 PHE A CA 1
ATOM 567 C C . PHE A 1 76 ? -1.835 7.996 0.389 1.00 96.69 76 PHE A C 1
ATOM 569 O O . PHE A 1 76 ? -2.088 8.186 -0.803 1.00 96.69 76 PHE A O 1
ATOM 576 N N . ASP A 1 77 ? -1.172 8.861 1.143 1.00 97.19 77 ASP A N 1
ATOM 577 C CA . ASP A 1 77 ? -0.548 10.073 0.637 1.00 97.19 77 ASP A CA 1
ATOM 578 C C . ASP A 1 77 ? 0.916 10.100 1.094 1.00 97.19 77 ASP A C 1
ATOM 580 O O . ASP A 1 77 ? 1.243 9.907 2.269 1.00 97.19 77 ASP A O 1
ATOM 584 N N . GLY A 1 78 ? 1.828 10.321 0.149 1.00 96.56 78 GLY A N 1
ATOM 585 C CA . GLY A 1 78 ? 3.249 10.240 0.441 1.00 96.56 78 GLY A CA 1
ATOM 586 C C . GLY A 1 78 ? 4.152 10.745 -0.671 1.00 96.56 78 GLY A C 1
ATOM 587 O O . GLY A 1 78 ? 3.753 11.498 -1.568 1.00 96.56 78 GLY A O 1
ATOM 588 N N . LYS A 1 79 ? 5.410 10.326 -0.589 1.00 96.44 79 LYS A N 1
ATOM 589 C CA . LYS A 1 79 ? 6.460 10.654 -1.546 1.00 96.44 79 LYS A CA 1
ATOM 590 C C . LYS A 1 79 ? 7.216 9.413 -1.987 1.00 96.44 79 LYS A C 1
ATOM 592 O O . LYS A 1 79 ? 7.339 8.452 -1.227 1.00 96.44 79 LYS A O 1
ATOM 597 N N . PHE A 1 80 ? 7.753 9.475 -3.197 1.00 94.50 80 PHE A N 1
ATOM 598 C CA . PHE A 1 80 ? 8.735 8.524 -3.689 1.00 94.50 80 PHE A CA 1
ATOM 599 C C . PHE A 1 80 ? 10.077 9.221 -3.918 1.00 94.50 80 PHE A C 1
ATOM 601 O O . PHE A 1 80 ? 10.122 10.421 -4.197 1.00 94.50 80 PHE A O 1
ATOM 608 N N . ILE A 1 81 ? 11.159 8.459 -3.811 1.00 96.25 81 ILE A N 1
ATOM 609 C CA . ILE A 1 81 ? 12.515 8.860 -4.185 1.00 96.25 81 ILE A CA 1
ATOM 610 C C . ILE A 1 81 ? 13.023 7.815 -5.173 1.00 96.25 81 ILE A C 1
ATOM 612 O O . ILE A 1 81 ? 13.035 6.627 -4.856 1.00 96.25 81 ILE A O 1
ATOM 616 N N . SER A 1 82 ? 13.394 8.245 -6.375 1.00 94.38 82 SER A N 1
ATOM 617 C CA . SER A 1 82 ? 14.012 7.388 -7.399 1.00 94.38 82 SER A CA 1
ATOM 618 C C . SER A 1 82 ? 15.447 6.984 -7.019 1.00 94.38 82 SER A C 1
ATOM 620 O O . SER A 1 82 ? 16.045 7.621 -6.147 1.00 94.38 82 SER A O 1
ATOM 622 N N . PRO A 1 83 ? 16.039 5.973 -7.680 1.00 93.12 83 PRO A N 1
ATOM 623 C CA . PRO A 1 83 ? 17.439 5.598 -7.457 1.00 93.12 83 PRO A CA 1
ATOM 624 C C . PRO A 1 83 ? 18.427 6.744 -7.718 1.00 93.12 83 PRO A C 1
ATOM 626 O O . PRO A 1 83 ? 19.471 6.829 -7.076 1.00 93.12 83 PRO A O 1
ATOM 629 N N . GLU A 1 84 ? 18.081 7.665 -8.618 1.00 96.38 84 GLU A N 1
ATOM 630 C CA . GLU A 1 84 ? 18.867 8.857 -8.945 1.00 96.38 84 GLU A CA 1
ATOM 631 C C . GLU A 1 84 ? 18.662 10.005 -7.939 1.00 96.38 84 GLU A C 1
ATOM 633 O O . GLU A 1 84 ? 19.249 11.077 -8.086 1.00 96.38 84 GLU A O 1
ATOM 638 N N . GLY A 1 85 ? 17.824 9.808 -6.917 1.00 95.69 85 GLY A N 1
ATOM 639 C CA . GLY A 1 85 ? 17.546 10.796 -5.875 1.00 95.69 85 GLY A CA 1
ATOM 640 C C . GLY A 1 85 ? 16.490 11.840 -6.247 1.00 95.69 85 GLY A C 1
ATOM 641 O O . GLY A 1 85 ? 16.275 12.782 -5.487 1.00 95.69 85 GLY A O 1
ATOM 642 N N . VAL A 1 86 ? 15.802 11.695 -7.384 1.00 97.38 86 VAL A N 1
ATOM 643 C CA . VAL A 1 86 ? 14.664 12.561 -7.737 1.00 97.38 86 VAL A CA 1
ATOM 644 C C . VAL A 1 86 ? 13.480 12.231 -6.834 1.00 97.38 86 VAL A C 1
ATOM 646 O O . VAL A 1 86 ? 13.042 11.079 -6.795 1.00 97.38 86 VAL A O 1
ATOM 649 N N . GLU A 1 87 ? 12.956 13.244 -6.144 1.00 97.25 87 GLU A N 1
ATOM 650 C CA . GLU A 1 87 ? 11.757 13.135 -5.316 1.00 97.25 87 GLU A CA 1
ATOM 651 C C . GLU A 1 87 ? 10.482 13.466 -6.106 1.00 97.25 87 GLU A C 1
ATOM 653 O O . GLU A 1 87 ? 10.457 14.365 -6.951 1.00 97.25 87 GLU A O 1
ATOM 658 N N . GLY A 1 88 ? 9.386 12.790 -5.770 1.00 95.38 88 GLY A N 1
ATOM 659 C CA . GLY A 1 88 ? 8.056 13.107 -6.278 1.00 95.38 88 GLY A CA 1
ATOM 660 C C . GLY A 1 88 ? 6.954 12.724 -5.297 1.00 95.38 88 GLY A C 1
ATOM 661 O O . GLY A 1 88 ? 7.194 12.073 -4.282 1.00 95.38 88 GLY A O 1
ATOM 662 N N . LYS A 1 89 ? 5.722 13.153 -5.584 1.00 95.94 89 LYS A N 1
ATOM 663 C CA . LYS A 1 89 ? 4.544 12.806 -4.776 1.00 95.94 89 LYS A CA 1
ATOM 664 C C . LYS A 1 89 ? 3.887 11.539 -5.300 1.00 95.94 89 LYS A C 1
ATOM 666 O O . LYS A 1 89 ? 3.843 11.319 -6.509 1.00 95.94 89 LYS A O 1
ATOM 671 N N . LEU A 1 90 ? 3.329 10.754 -4.388 1.00 92.81 90 LEU A N 1
ATOM 672 C CA . LEU A 1 90 ? 2.553 9.563 -4.701 1.00 92.81 90 LEU A CA 1
ATOM 673 C C . LEU A 1 90 ? 1.271 9.565 -3.873 1.00 92.81 90 LEU A C 1
ATOM 675 O O . LEU A 1 90 ? 1.308 9.797 -2.667 1.00 92.81 90 LEU A O 1
ATOM 679 N N . SER A 1 91 ? 0.151 9.290 -4.532 1.00 94.56 91 SER A N 1
ATOM 680 C CA . SER A 1 91 ? -1.131 9.049 -3.880 1.00 94.56 91 SER A CA 1
ATOM 681 C C . SER A 1 91 ? -1.693 7.736 -4.406 1.00 94.56 91 SER A C 1
ATOM 683 O O . SER A 1 91 ? -1.626 7.463 -5.612 1.00 94.56 91 SER A O 1
ATOM 685 N N . ILE A 1 92 ? -2.185 6.915 -3.487 1.00 93.88 92 ILE A N 1
ATOM 686 C CA . ILE A 1 92 ? -2.790 5.614 -3.765 1.00 93.88 92 ILE A CA 1
ATOM 687 C C . ILE A 1 92 ? -4.133 5.569 -3.043 1.00 93.88 92 ILE A C 1
ATOM 689 O O . ILE A 1 92 ? -4.237 6.011 -1.903 1.00 93.88 92 ILE A O 1
ATOM 693 N N . GLN A 1 93 ? -5.156 4.993 -3.667 1.00 96.62 93 GLN A N 1
ATOM 694 C CA . GLN A 1 93 ? -6.413 4.691 -2.988 1.00 96.62 93 GLN A CA 1
ATOM 695 C C . GLN A 1 93 ? -6.849 3.259 -3.284 1.00 96.62 93 GLN A C 1
ATOM 697 O O . GLN A 1 93 ? -6.919 2.839 -4.439 1.00 96.62 93 GLN A O 1
ATOM 702 N N . MET A 1 94 ? -7.155 2.520 -2.225 1.00 94.75 94 MET A N 1
ATOM 703 C CA . MET A 1 94 ? -7.720 1.179 -2.275 1.00 94.75 94 MET A CA 1
ATOM 704 C C . MET A 1 94 ? -9.228 1.288 -2.068 1.00 94.75 94 MET A C 1
ATOM 706 O O . MET A 1 94 ? -9.668 1.528 -0.950 1.00 94.75 94 MET A O 1
ATOM 710 N N . VAL A 1 95 ? -10.015 1.116 -3.129 1.00 96.25 95 VAL A N 1
ATOM 711 C CA . VAL A 1 95 ? -11.481 1.227 -3.069 1.00 96.25 95 VAL A CA 1
ATOM 712 C C . VAL A 1 95 ? -12.092 -0.172 -3.168 1.00 96.25 95 VAL A C 1
ATOM 714 O O . VAL A 1 95 ? -12.077 -0.752 -4.260 1.00 96.25 95 VAL A O 1
ATOM 717 N N . PRO A 1 96 ? -12.610 -0.750 -2.067 1.00 94.12 96 PRO A N 1
ATOM 718 C CA . PRO A 1 96 ? -13.306 -2.033 -2.105 1.00 94.12 96 PRO A CA 1
ATOM 719 C C . PRO A 1 96 ? -14.471 -2.003 -3.098 1.00 94.12 96 PRO A C 1
ATOM 721 O O . PRO A 1 96 ? -15.130 -0.978 -3.262 1.00 94.12 96 PRO A O 1
ATOM 724 N N . GLN A 1 97 ? -14.709 -3.116 -3.778 1.00 94.88 97 GLN A N 1
ATOM 725 C CA . GLN A 1 97 ? -15.811 -3.299 -4.720 1.00 94.88 97 GLN A CA 1
ATOM 726 C C . GLN A 1 97 ? -16.618 -4.546 -4.328 1.00 94.88 97 GLN A C 1
ATOM 728 O O . GLN A 1 97 ? -16.222 -5.316 -3.451 1.00 94.88 97 GLN A O 1
ATOM 733 N N . GLU A 1 98 ? -17.757 -4.759 -4.986 1.00 92.94 98 GLU A N 1
ATOM 734 C CA . GLU A 1 98 ? -18.528 -5.995 -4.837 1.00 92.94 98 GLU A CA 1
ATOM 735 C C . GLU A 1 98 ? -17.726 -7.232 -5.290 1.00 92.94 98 G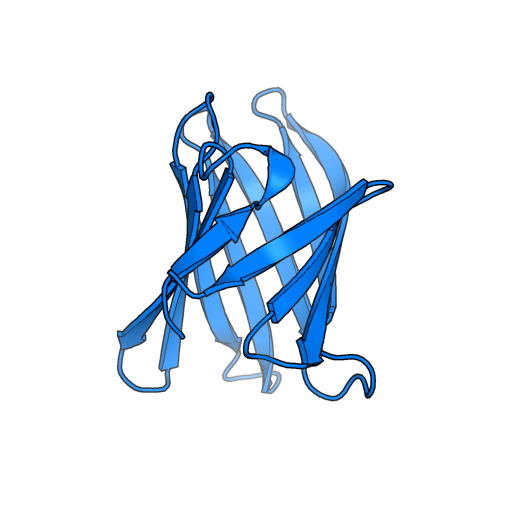LU A C 1
ATOM 737 O O . GLU A 1 98 ? -16.768 -7.124 -6.056 1.00 92.94 98 GLU A O 1
ATOM 742 N N . ASN A 1 99 ? -18.150 -8.423 -4.851 1.00 91.00 99 ASN A N 1
ATOM 743 C CA . ASN A 1 99 ? -17.570 -9.717 -5.245 1.00 91.00 99 ASN A CA 1
ATOM 744 C C . ASN A 1 99 ? -16.063 -9.865 -4.953 1.00 91.00 99 ASN A C 1
ATOM 746 O O . ASN A 1 99 ? -15.328 -10.406 -5.776 1.00 91.00 99 ASN A O 1
ATOM 750 N N . ASP A 1 100 ? -15.604 -9.380 -3.793 1.00 88.06 100 ASP A N 1
ATOM 751 C CA . ASP A 1 100 ? -14.190 -9.424 -3.380 1.00 88.06 100 ASP A CA 1
ATOM 752 C C . ASP A 1 100 ? -13.227 -8.829 -4.426 1.00 88.06 100 ASP A C 1
ATOM 754 O O . ASP A 1 100 ? -12.086 -9.276 -4.585 1.00 88.06 100 ASP A O 1
ATOM 758 N N . ALA A 1 101 ? -13.683 -7.798 -5.139 1.00 93.38 101 ALA A N 1
ATOM 759 C CA . ALA A 1 101 ? -12.850 -7.001 -6.024 1.00 93.38 101 ALA A CA 1
ATOM 760 C C . ALA A 1 101 ? -12.330 -5.741 -5.315 1.00 93.38 101 ALA A C 1
ATOM 762 O O . ALA A 1 101 ? -12.889 -5.252 -4.329 1.00 93.38 101 ALA A O 1
ATOM 763 N N . LEU A 1 102 ? -11.230 -5.203 -5.830 1.00 94.00 102 LEU A N 1
ATOM 764 C CA . LEU A 1 102 ? -10.596 -3.988 -5.338 1.00 94.00 102 LEU A CA 1
ATOM 765 C C . LEU A 1 102 ? -10.233 -3.102 -6.527 1.00 94.00 102 LEU A C 1
ATOM 767 O O . LEU A 1 102 ? -9.552 -3.537 -7.451 1.00 94.00 102 LEU A O 1
ATOM 771 N N . LEU A 1 103 ? -10.646 -1.838 -6.496 1.00 95.00 103 LEU A N 1
ATOM 772 C CA . LEU A 1 103 ? -10.149 -0.839 -7.430 1.00 95.00 103 LEU A CA 1
ATOM 773 C C . LEU A 1 103 ? -8.933 -0.152 -6.807 1.00 95.00 103 LEU A C 1
ATOM 775 O O . LEU A 1 103 ? -9.048 0.574 -5.818 1.00 95.00 103 LEU A O 1
ATOM 779 N N . PHE A 1 104 ? -7.765 -0.397 -7.388 1.00 92.88 104 PHE A N 1
ATOM 780 C CA . PHE A 1 104 ? -6.499 0.169 -6.953 1.00 92.88 104 PHE A CA 1
ATOM 781 C C . PHE A 1 104 ? -6.170 1.398 -7.801 1.00 92.88 104 PHE A C 1
ATOM 783 O O . PHE A 1 104 ? -5.804 1.288 -8.972 1.00 92.88 104 PHE A O 1
ATOM 790 N N . LYS A 1 105 ? -6.348 2.585 -7.223 1.00 94.69 105 LYS A N 1
ATOM 791 C CA . LYS A 1 105 ? -6.054 3.859 -7.884 1.00 94.69 105 LYS A CA 1
ATOM 792 C C . LYS A 1 105 ? -4.633 4.276 -7.544 1.00 94.69 105 LYS A C 1
ATOM 794 O O . LYS A 1 105 ? -4.298 4.376 -6.365 1.00 94.69 105 LYS A O 1
ATOM 799 N N . ILE A 1 106 ? -3.814 4.547 -8.550 1.00 90.62 106 ILE A N 1
ATOM 800 C CA . ILE A 1 106 ? -2.435 5.007 -8.376 1.00 90.62 106 ILE A CA 1
ATOM 801 C C . ILE A 1 106 ? -2.093 6.026 -9.457 1.00 90.62 106 ILE A C 1
ATOM 803 O O . ILE A 1 106 ? -2.232 5.755 -10.648 1.00 90.62 106 ILE A O 1
ATOM 807 N N . ALA A 1 107 ? -1.639 7.211 -9.045 1.00 84.06 107 ALA A N 1
ATOM 808 C CA . ALA A 1 107 ? -1.400 8.331 -9.956 1.00 84.06 107 ALA A CA 1
ATOM 809 C C . ALA A 1 107 ? -2.615 8.599 -10.877 1.00 84.06 107 ALA A C 1
ATOM 811 O O . ALA A 1 107 ? -3.675 8.982 -10.390 1.00 84.06 107 ALA A O 1
ATOM 812 N N . GLN A 1 108 ? -2.468 8.417 -12.193 1.00 83.00 108 GLN A N 1
ATOM 813 C CA . GLN A 1 108 ? -3.542 8.584 -13.185 1.00 83.00 108 GLN A CA 1
ATOM 814 C C . GLN A 1 108 ? -4.156 7.248 -13.644 1.00 83.00 108 GLN A C 1
ATOM 816 O O . GLN A 1 108 ? -4.971 7.226 -14.564 1.00 83.00 108 GLN A O 1
ATOM 821 N N . SER A 1 109 ? -3.772 6.141 -13.009 1.00 87.56 109 SER A N 1
ATOM 822 C CA . SER A 1 109 ? -4.169 4.786 -13.378 1.00 87.56 109 SER A CA 1
ATOM 823 C C . SER A 1 109 ? -5.184 4.212 -12.395 1.00 87.56 109 SER A C 1
ATOM 825 O O . SER A 1 109 ? -5.093 4.410 -11.183 1.00 87.56 109 SER A O 1
ATOM 827 N N . ASN A 1 110 ? -6.119 3.434 -12.936 1.00 93.69 110 ASN A N 1
ATOM 828 C CA . ASN A 1 110 ? -7.105 2.666 -12.187 1.00 93.69 110 ASN A CA 1
ATOM 829 C C . ASN A 1 110 ? -6.924 1.190 -12.541 1.00 93.69 110 ASN A C 1
ATOM 831 O O . ASN A 1 110 ? -7.098 0.818 -13.700 1.00 93.69 110 ASN A O 1
ATOM 835 N N . ILE A 1 111 ? -6.574 0.368 -11.557 1.00 92.44 111 ILE A N 1
ATOM 836 C CA . ILE A 1 111 ? -6.277 -1.051 -11.752 1.00 92.44 111 ILE A CA 1
ATOM 837 C C . ILE A 1 111 ? -7.374 -1.871 -11.075 1.00 92.44 111 ILE A C 1
ATOM 839 O O . ILE A 1 111 ? -7.597 -1.758 -9.868 1.00 92.44 111 ILE A O 1
ATOM 843 N N . SER A 1 112 ? -8.084 -2.678 -11.859 1.00 94.25 112 SER A N 1
ATOM 844 C CA . SER A 1 112 ? -9.105 -3.592 -11.348 1.00 94.25 112 SER A CA 1
ATOM 845 C C . SER A 1 112 ? -8.445 -4.869 -10.848 1.00 94.25 112 SER A C 1
ATOM 847 O O . SER A 1 112 ? -7.916 -5.657 -11.630 1.00 94.25 112 SER A O 1
ATOM 849 N N . MET A 1 113 ? -8.507 -5.078 -9.540 1.00 93.81 113 MET A N 1
ATOM 850 C CA . MET A 1 113 ? -7.909 -6.214 -8.861 1.00 93.81 113 MET A CA 1
ATOM 851 C C . MET A 1 113 ? -8.995 -7.189 -8.412 1.00 93.81 113 MET A C 1
ATOM 853 O O . MET A 1 113 ? -10.038 -6.777 -7.901 1.00 93.81 113 MET A O 1
ATOM 857 N N . ILE A 1 114 ? -8.721 -8.482 -8.535 1.00 93.81 114 ILE A N 1
ATOM 858 C CA . ILE A 1 114 ? -9.523 -9.548 -7.927 1.00 93.81 114 ILE A CA 1
ATOM 859 C C . ILE A 1 114 ? -8.687 -10.282 -6.890 1.00 93.81 114 ILE A C 1
ATOM 861 O O . ILE A 1 114 ? -7.467 -10.407 -7.032 1.00 93.81 114 ILE A O 1
ATOM 865 N N . ARG A 1 115 ? -9.339 -10.768 -5.837 1.00 92.06 115 ARG A N 1
ATOM 866 C CA . ARG A 1 115 ? -8.700 -11.670 -4.882 1.00 92.06 115 ARG A CA 1
ATOM 867 C C . ARG A 1 115 ? -8.301 -12.975 -5.586 1.00 92.06 115 ARG A C 1
ATOM 869 O O . ARG A 1 115 ? -9.090 -13.530 -6.350 1.00 92.06 115 ARG A O 1
ATOM 876 N N . LYS A 1 116 ? -7.072 -13.423 -5.337 1.00 88.25 116 LYS A N 1
ATOM 877 C CA . LYS A 1 116 ? -6.531 -14.694 -5.836 1.00 88.25 116 LYS A CA 1
ATOM 878 C C . LYS A 1 116 ? -6.996 -15.884 -5.002 1.00 88.25 116 LYS A C 1
ATOM 880 O O . LYS A 1 116 ? -7.141 -15.718 -3.768 1.00 88.25 116 LYS A O 1
#

Secondary structure (DSSP, 8-state):
-EEEEETTTTTSSEEEEEEEETTTEEEEEEEETTEEEEEEEEE-TTT--EEEEEE-TTS-EEEEEEES--TTS-EEEEEEE-TT--EEEEEEEEEE-STTEEEEEETTEEEEEEE-

pLDDT: mean 91.9, std 5.84, range [65.25, 98.06]